Protein AF-Q8GP26-F1 (afdb_monomer_lite)

Foldseek 3Di:
DQDDDDDDDDDDPVQDDPVRDGDVVVVVVVVLVSVCVSLCVRCNPNSCVSCVVVVHHRDD

pLDDT: mean 94.01, std 6.08, range [58.34, 98.38]

Radius of gyration: 14.16 Å; chains: 1; bounding box: 35×15×38 Å

InterPro domains:
  IPR029069 HotDog domain superfamily [SSF54637] (3-58)

Sequence (60 aa):
MPKAVFVSRTILFGDCDPAGVVYTPRFSYFSVEAIYVALDEWLGTPGLRTLMGFEILPPV

Structure (mmCIF, N/CA/C/O backbone):
data_AF-Q8GP26-F1
#
_entry.id   AF-Q8GP26-F1
#
loop_
_atom_site.group_PDB
_atom_site.id
_atom_site.type_symbol
_atom_site.label_atom_id
_atom_site.label_alt_id
_atom_site.label_comp_id
_atom_site.label_asym_id
_atom_site.label_entity_id
_atom_site.label_seq_id
_atom_site.pdbx_PDB_ins_code
_atom_site.Cartn_x
_atom_site.Cartn_y
_atom_site.Cartn_z
_atom_site.occupancy
_atom_site.B_iso_or_equiv
_atom_site.auth_seq_id
_atom_site.auth_comp_id
_atom_site.auth_asym_id
_atom_site.auth_atom_id
_atom_site.pdbx_PDB_model_num
ATOM 1 N N . MET A 1 1 ? -23.188 -8.946 5.338 1.00 58.34 1 MET A N 1
ATOM 2 C CA . MET A 1 1 ? -21.856 -8.925 4.694 1.00 58.34 1 MET A CA 1
ATOM 3 C C . MET A 1 1 ? -21.244 -7.556 4.935 1.00 58.34 1 MET A C 1
ATOM 5 O O . MET A 1 1 ? -22.010 -6.596 4.884 1.00 58.34 1 MET A O 1
ATOM 9 N N . PRO A 1 2 ? -19.939 -7.444 5.239 1.00 77.69 2 PRO A N 1
ATOM 10 C CA . PRO A 1 2 ? -19.288 -6.138 5.301 1.00 77.69 2 PRO A CA 1
ATOM 11 C C . PRO A 1 2 ? -19.437 -5.421 3.952 1.00 77.69 2 PRO A C 1
ATOM 13 O O . PRO A 1 2 ? -19.427 -6.058 2.896 1.00 77.69 2 PRO A O 1
ATOM 16 N N . LYS A 1 3 ? -19.645 -4.102 3.991 1.00 90.62 3 LYS A N 1
ATO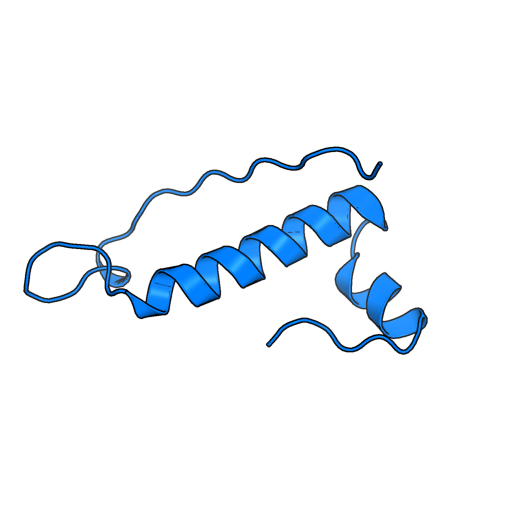M 17 C CA . LYS A 1 3 ? -19.778 -3.263 2.794 1.00 90.62 3 LYS A CA 1
ATOM 18 C C . LYS A 1 3 ? -18.473 -3.328 1.998 1.00 90.62 3 LYS A C 1
ATOM 20 O O . LYS A 1 3 ? -17.408 -3.129 2.575 1.00 90.62 3 LYS A O 1
ATOM 25 N N . ALA A 1 4 ? -18.554 -3.599 0.696 1.00 94.81 4 ALA A N 1
ATOM 26 C CA . ALA A 1 4 ? -17.376 -3.601 -0.167 1.00 94.81 4 ALA A CA 1
ATOM 27 C C . ALA A 1 4 ? -16.720 -2.211 -0.185 1.00 94.81 4 ALA A C 1
ATOM 29 O O . ALA A 1 4 ? -17.409 -1.200 -0.337 1.00 94.81 4 ALA A O 1
ATOM 30 N N . VAL A 1 5 ? -15.394 -2.182 -0.044 1.00 95.38 5 VAL A N 1
ATOM 31 C CA . VAL A 1 5 ? -14.577 -0.965 -0.083 1.00 95.38 5 VAL A CA 1
ATOM 32 C C . VAL A 1 5 ? -13.691 -1.035 -1.317 1.00 95.38 5 VAL A C 1
ATOM 34 O O . VAL A 1 5 ? -12.980 -2.017 -1.520 1.00 95.38 5 VAL A O 1
ATOM 37 N N . PHE A 1 6 ? -13.756 -0.004 -2.154 1.00 95.88 6 PHE A N 1
ATOM 38 C CA . PHE A 1 6 ? -12.962 0.103 -3.374 1.00 95.88 6 PHE A CA 1
ATOM 39 C C . PHE A 1 6 ? -11.911 1.192 -3.187 1.00 95.88 6 PHE A C 1
ATOM 41 O O . PHE A 1 6 ? -12.248 2.331 -2.872 1.00 95.88 6 PHE A O 1
ATOM 48 N N . VAL A 1 7 ? -10.643 0.841 -3.398 1.00 96.00 7 VAL A N 1
ATOM 49 C CA . VAL A 1 7 ? -9.503 1.757 -3.279 1.00 96.00 7 VAL A CA 1
ATOM 50 C C . VAL A 1 7 ? -8.865 1.914 -4.652 1.00 96.00 7 VAL A C 1
ATOM 52 O O . VAL A 1 7 ? -8.690 0.942 -5.383 1.00 96.00 7 VAL A O 1
ATOM 55 N N . SER A 1 8 ? -8.540 3.148 -5.026 1.00 96.38 8 SER A N 1
ATOM 56 C CA . SER A 1 8 ? -7.835 3.470 -6.269 1.00 96.38 8 SER A CA 1
ATOM 57 C C . SER A 1 8 ? -6.552 4.216 -5.944 1.00 96.38 8 SER A C 1
ATOM 59 O O . SER A 1 8 ? -6.533 5.058 -5.048 1.00 96.38 8 SER A O 1
ATOM 61 N N . ARG A 1 9 ? -5.481 3.915 -6.682 1.00 94.12 9 ARG A N 1
ATOM 62 C CA . ARG A 1 9 ? -4.194 4.600 -6.556 1.00 94.12 9 ARG A CA 1
ATOM 63 C C . ARG A 1 9 ? -3.552 4.819 -7.915 1.00 94.12 9 ARG A C 1
ATOM 65 O O . ARG A 1 9 ? -3.757 4.037 -8.841 1.00 94.12 9 ARG A O 1
ATOM 72 N N . THR A 1 10 ? -2.717 5.843 -7.991 1.00 97.12 10 THR A N 1
ATOM 73 C CA . THR A 1 10 ? -1.806 6.048 -9.117 1.00 97.12 10 THR A CA 1
ATOM 74 C C . THR A 1 10 ? -0.551 5.209 -8.896 1.00 97.12 10 THR A C 1
ATOM 76 O O . THR A 1 10 ? 0.026 5.229 -7.808 1.00 97.12 10 THR A O 1
ATOM 79 N N . ILE A 1 11 ? -0.129 4.466 -9.919 1.00 97.62 11 ILE A N 1
ATOM 80 C CA . ILE A 1 11 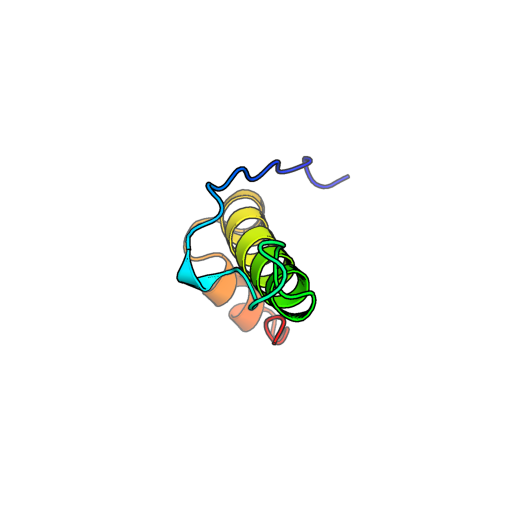? 1.168 3.782 -9.919 1.00 97.62 11 ILE A CA 1
ATOM 81 C C . ILE A 1 11 ? 2.262 4.825 -10.138 1.00 97.62 11 ILE A C 1
ATOM 83 O O . ILE A 1 11 ? 2.199 5.601 -11.094 1.00 97.62 11 ILE A O 1
ATOM 87 N N . LEU A 1 12 ? 3.242 4.861 -9.238 1.00 97.38 12 LEU A N 1
ATOM 88 C CA . LEU A 1 12 ? 4.357 5.802 -9.299 1.00 97.38 12 LEU A CA 1
ATOM 89 C C . LEU A 1 12 ? 5.596 5.134 -9.897 1.00 97.38 12 LEU A C 1
ATOM 91 O O . LEU A 1 12 ? 5.722 3.916 -9.884 1.00 97.38 12 LEU A O 1
ATOM 95 N N . PHE A 1 13 ? 6.557 5.936 -10.363 1.00 97.69 13 PHE A N 1
ATOM 96 C CA . PHE A 1 13 ? 7.808 5.426 -10.941 1.00 97.69 13 PHE A CA 1
ATOM 97 C C . PHE A 1 13 ? 8.545 4.448 -10.007 1.00 97.69 13 PHE A C 1
ATOM 99 O O . PHE A 1 13 ? 9.049 3.427 -10.457 1.00 97.69 13 PHE A O 1
ATOM 106 N N . GLY A 1 14 ? 8.551 4.720 -8.696 1.00 96.62 14 GLY A N 1
ATOM 107 C CA . GLY A 1 14 ? 9.177 3.849 -7.694 1.00 96.62 14 GLY A CA 1
ATOM 108 C C . GLY A 1 14 ? 8.425 2.545 -7.399 1.00 96.62 14 GLY A C 1
ATOM 109 O O . GLY A 1 14 ? 8.956 1.698 -6.688 1.00 96.62 14 GLY A O 1
ATOM 110 N N . ASP A 1 15 ? 7.206 2.369 -7.920 1.00 97.88 15 ASP A N 1
ATOM 111 C CA . ASP A 1 15 ? 6.479 1.098 -7.844 1.00 97.88 15 ASP A CA 1
ATOM 112 C C . ASP A 1 15 ? 6.902 0.125 -8.969 1.00 97.88 15 ASP A C 1
ATOM 114 O O . ASP A 1 15 ? 6.502 -1.042 -8.954 1.00 97.88 15 ASP A O 1
ATOM 118 N N . CYS A 1 16 ? 7.686 0.591 -9.946 1.00 98.25 16 CYS A N 1
ATOM 119 C CA . CYS A 1 16 ? 8.059 -0.168 -11.137 1.00 98.25 16 CYS A CA 1
ATOM 120 C C . CYS A 1 16 ? 9.482 -0.743 -11.070 1.00 98.25 16 CYS A C 1
ATOM 122 O O . CYS A 1 16 ? 10.336 -0.259 -10.327 1.00 98.25 16 CYS A O 1
ATOM 124 N N . ASP A 1 17 ? 9.737 -1.769 -11.883 1.00 97.94 17 ASP A N 1
ATOM 125 C CA . ASP A 1 17 ? 11.060 -2.369 -12.090 1.00 97.94 17 ASP A CA 1
ATOM 126 C C . ASP A 1 17 ? 11.682 -1.950 -13.451 1.00 97.94 17 ASP A C 1
ATOM 128 O O . ASP A 1 17 ? 11.058 -1.203 -14.217 1.00 97.94 17 ASP A O 1
ATOM 132 N N . PRO A 1 18 ? 12.914 -2.390 -13.793 1.00 98.31 18 PRO A N 1
ATOM 133 C CA . PRO A 1 18 ? 13.559 -2.032 -15.061 1.00 98.31 18 PRO A CA 1
ATOM 134 C C . PRO A 1 18 ? 12.820 -2.466 -16.336 1.00 98.31 18 PRO A C 1
ATOM 136 O O . PRO A 1 18 ? 13.135 -1.947 -17.406 1.00 98.31 18 PRO A O 1
ATOM 139 N N . ALA A 1 19 ? 11.855 -3.389 -16.261 1.00 97.94 19 ALA A N 1
ATOM 140 C CA . ALA A 1 19 ? 11.023 -3.765 -17.404 1.00 97.94 19 ALA A CA 1
ATOM 141 C C . ALA A 1 19 ? 9.879 -2.762 -17.656 1.00 97.94 19 ALA A C 1
ATOM 143 O O . ALA A 1 19 ? 9.133 -2.912 -18.623 1.00 97.94 19 ALA A O 1
ATOM 144 N N . GLY A 1 20 ? 9.742 -1.728 -16.816 1.00 97.50 20 GLY A N 1
ATOM 145 C CA . GLY A 1 20 ? 8.728 -0.684 -16.968 1.00 97.50 20 GLY A CA 1
ATOM 146 C C . GLY A 1 20 ? 7.330 -1.116 -16.524 1.00 97.50 20 GLY A C 1
ATOM 147 O O . GLY A 1 20 ? 6.346 -0.471 -16.884 1.00 97.50 20 GLY A O 1
ATOM 148 N N . VAL A 1 21 ? 7.234 -2.196 -15.747 1.00 98.12 21 VAL A N 1
ATOM 149 C CA . VAL A 1 21 ? 5.987 -2.706 -15.164 1.00 98.12 21 VAL A CA 1
ATOM 150 C C . VAL A 1 21 ? 6.047 -2.630 -13.644 1.00 98.12 21 VAL A C 1
ATOM 152 O O . VAL A 1 21 ? 7.116 -2.449 -13.065 1.00 98.12 21 VAL A O 1
ATOM 155 N N . VAL A 1 22 ? 4.893 -2.767 -12.986 1.00 98.38 22 VAL A N 1
ATOM 156 C CA . VAL A 1 22 ? 4.829 -2.807 -11.520 1.00 98.38 22 VAL A CA 1
ATOM 157 C C . VAL A 1 22 ? 5.644 -3.990 -11.015 1.00 98.38 22 VAL A C 1
ATOM 159 O O . VAL A 1 22 ? 5.394 -5.132 -11.404 1.00 98.38 22 VAL A O 1
ATOM 162 N N . TYR A 1 23 ? 6.571 -3.720 -10.101 1.00 98.12 23 TYR A N 1
ATOM 163 C CA . TYR A 1 23 ? 7.332 -4.764 -9.438 1.00 98.12 23 TYR A CA 1
ATOM 164 C C . TYR A 1 23 ? 6.379 -5.618 -8.597 1.00 98.12 23 TYR A C 1
ATOM 166 O O . TYR A 1 23 ? 5.762 -5.109 -7.661 1.00 98.12 23 TYR A O 1
ATOM 174 N N . THR A 1 24 ? 6.245 -6.909 -8.910 1.00 97.44 24 THR A N 1
ATOM 175 C CA . THR A 1 24 ? 5.191 -7.781 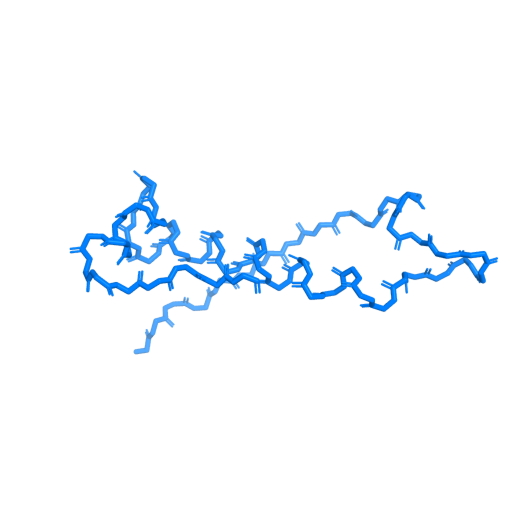-8.354 1.00 97.44 24 THR A CA 1
ATOM 176 C C .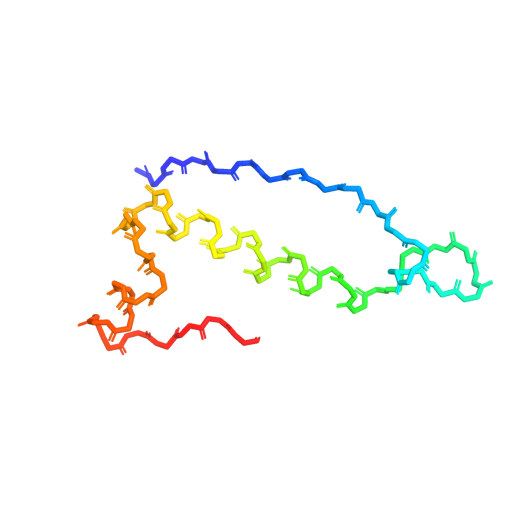 THR A 1 24 ? 5.005 -7.688 -6.828 1.00 97.44 24 THR A C 1
ATOM 178 O O . THR A 1 24 ? 3.861 -7.584 -6.384 1.00 97.44 24 THR A O 1
ATOM 181 N N . PRO A 1 25 ? 6.061 -7.638 -5.992 1.00 96.12 25 PRO A N 1
ATOM 182 C CA . PRO A 1 25 ? 5.905 -7.460 -4.545 1.00 96.12 25 PRO A CA 1
ATOM 183 C C . PRO A 1 25 ? 5.169 -6.185 -4.107 1.00 96.12 25 PRO A C 1
ATOM 185 O O . PRO A 1 25 ? 4.625 -6.153 -3.004 1.00 96.12 25 PRO A O 1
ATOM 188 N N . ARG A 1 26 ? 5.087 -5.142 -4.945 1.00 96.50 26 ARG A N 1
ATOM 189 C CA . ARG A 1 26 ? 4.301 -3.931 -4.650 1.00 96.50 26 ARG A CA 1
ATOM 190 C C . ARG A 1 26 ? 2.815 -4.218 -4.471 1.00 96.50 26 ARG A C 1
ATOM 192 O O . ARG A 1 26 ? 2.198 -3.588 -3.616 1.00 96.50 26 ARG A O 1
ATOM 199 N N . PHE A 1 27 ? 2.259 -5.211 -5.165 1.00 96.44 27 PHE A N 1
ATOM 200 C CA . PHE A 1 27 ? 0.848 -5.574 -5.007 1.00 96.44 27 PHE A CA 1
ATOM 201 C C . PHE A 1 27 ? 0.503 -6.080 -3.598 1.00 96.44 27 PHE A C 1
ATOM 203 O O . PHE A 1 27 ? -0.605 -5.825 -3.120 1.00 96.44 27 PHE A O 1
ATOM 210 N N . SER A 1 28 ? 1.442 -6.720 -2.890 1.00 95.31 28 SER A N 1
ATOM 211 C CA . SER A 1 28 ? 1.232 -7.115 -1.489 1.00 95.31 28 SER A CA 1
ATOM 212 C C . SER A 1 28 ? 1.064 -5.889 -0.590 1.00 95.31 28 SER A C 1
ATOM 214 O O . SER A 1 28 ? 0.110 -5.817 0.180 1.00 95.31 28 SER A O 1
ATOM 216 N N . TYR A 1 29 ? 1.915 -4.872 -0.758 1.00 94.50 29 TYR A N 1
ATOM 217 C CA . TYR A 1 29 ? 1.779 -3.609 -0.028 1.00 94.50 29 TYR A CA 1
ATOM 218 C C . TYR A 1 29 ? 0.474 -2.884 -0.369 1.00 94.50 29 TYR A C 1
ATOM 220 O O . TYR A 1 29 ? -0.204 -2.409 0.535 1.00 94.50 29 TYR A O 1
ATOM 228 N N . PHE A 1 30 ? 0.073 -2.856 -1.646 1.00 96.06 30 PHE A N 1
ATOM 229 C CA . PHE A 1 30 ? -1.208 -2.261 -2.051 1.00 96.06 30 PHE A CA 1
ATOM 230 C C . PHE A 1 30 ? -2.399 -2.959 -1.385 1.00 96.06 30 PHE A C 1
ATOM 232 O O . PHE A 1 30 ? -3.374 -2.307 -1.019 1.00 96.06 30 PHE A O 1
ATOM 239 N N . SER A 1 31 ? -2.312 -4.278 -1.202 1.00 95.06 31 SER A N 1
ATOM 240 C CA . SER A 1 31 ? -3.342 -5.059 -0.515 1.00 95.06 31 SER A CA 1
ATOM 241 C C . SER A 1 31 ? -3.423 -4.688 0.968 1.00 95.06 31 SER A C 1
ATOM 243 O O . SER A 1 31 ? -4.519 -4.465 1.474 1.00 95.06 31 SER A O 1
ATOM 245 N N . VAL A 1 32 ? -2.280 -4.552 1.651 1.00 95.31 32 VAL A N 1
ATOM 246 C CA . VAL A 1 32 ? -2.222 -4.117 3.061 1.00 95.31 32 VAL A CA 1
ATOM 247 C C . VAL A 1 32 ? -2.758 -2.690 3.225 1.00 95.31 32 VAL A C 1
ATOM 249 O O . VAL A 1 32 ? -3.602 -2.447 4.086 1.00 95.31 32 VAL A O 1
ATOM 252 N N . GLU A 1 33 ? -2.350 -1.762 2.355 1.00 94.19 33 GLU A N 1
ATOM 253 C CA . GLU A 1 33 ? -2.866 -0.386 2.327 1.00 94.19 33 GLU A CA 1
ATOM 254 C C . GLU A 1 33 ? -4.395 -0.360 2.130 1.00 94.19 33 GLU A C 1
ATOM 256 O O . GLU A 1 33 ? -5.102 0.358 2.840 1.00 94.19 33 GLU A O 1
ATOM 261 N N . ALA A 1 34 ? -4.928 -1.177 1.214 1.00 95.81 34 ALA A N 1
ATOM 262 C CA . ALA A 1 34 ? -6.368 -1.277 0.984 1.00 95.81 34 ALA A CA 1
ATOM 263 C C . ALA A 1 34 ? -7.118 -1.867 2.189 1.00 95.81 34 ALA A C 1
ATOM 265 O O . ALA A 1 34 ? -8.221 -1.413 2.503 1.00 95.81 34 ALA A O 1
ATOM 266 N N . ILE A 1 35 ? -6.522 -2.834 2.896 1.00 94.88 35 ILE A N 1
ATOM 267 C CA . ILE A 1 35 ? -7.092 -3.371 4.138 1.00 94.88 35 ILE A CA 1
ATOM 268 C C . ILE A 1 35 ? -7.159 -2.279 5.209 1.00 94.88 35 ILE A C 1
ATOM 270 O O . ILE A 1 35 ? -8.176 -2.182 5.890 1.00 94.88 35 ILE A O 1
ATOM 274 N N . TYR A 1 36 ? -6.145 -1.421 5.341 1.00 94.75 36 TYR A N 1
ATOM 275 C CA . TYR A 1 36 ? -6.187 -0.318 6.309 1.00 94.75 36 TYR A CA 1
ATOM 276 C C . TYR A 1 36 ? -7.339 0.655 6.035 1.00 94.75 36 TYR A C 1
ATOM 278 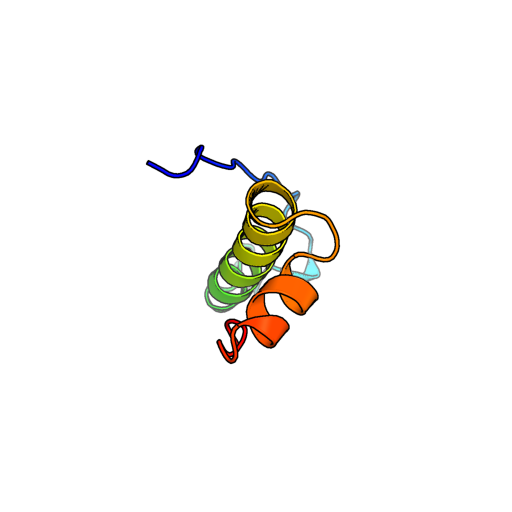O O . TYR A 1 36 ? -8.073 0.997 6.961 1.00 94.75 36 TYR A O 1
ATOM 286 N N . VAL A 1 37 ? -7.573 1.008 4.768 1.00 95.50 37 VAL A N 1
ATOM 287 C CA . VAL A 1 37 ? -8.733 1.830 4.373 1.00 95.50 37 VAL A CA 1
ATOM 288 C C . VAL A 1 37 ? -10.054 1.122 4.694 1.00 95.50 37 VAL A C 1
ATOM 290 O O . VAL A 1 37 ? -10.989 1.744 5.195 1.00 95.50 37 VAL A O 1
ATOM 293 N N . ALA A 1 38 ? -10.142 -0.186 4.441 1.0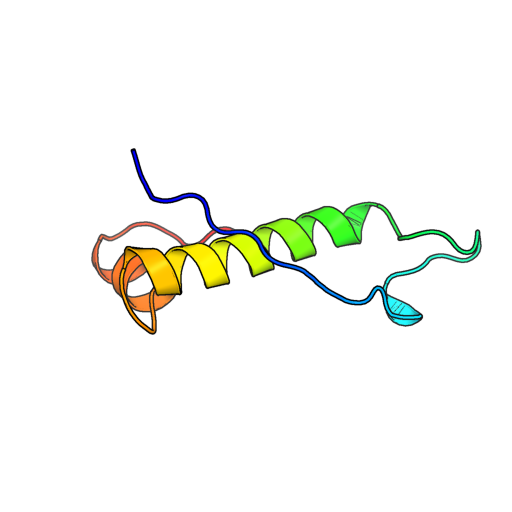0 94.88 38 ALA A N 1
ATOM 294 C CA . ALA A 1 38 ? -11.340 -0.955 4.760 1.00 94.88 38 ALA A CA 1
ATOM 295 C C . ALA A 1 38 ? -11.601 -1.034 6.273 1.00 94.88 38 ALA A C 1
ATOM 297 O O . ALA A 1 38 ? -12.750 -0.935 6.700 1.00 94.88 38 ALA A O 1
ATOM 298 N N . LEU A 1 39 ? -10.552 -1.164 7.092 1.00 94.62 39 LEU A N 1
ATOM 299 C CA . LEU A 1 39 ? -10.671 -1.154 8.550 1.00 94.62 39 LEU A CA 1
ATOM 300 C C . LEU A 1 39 ? -11.161 0.201 9.066 1.00 94.62 39 LEU A C 1
ATOM 302 O O . LEU A 1 39 ? -12.002 0.217 9.961 1.00 94.62 39 LEU A O 1
ATOM 306 N N . ASP A 1 40 ? -10.693 1.316 8.502 1.00 95.31 40 ASP A N 1
ATOM 307 C CA . ASP A 1 40 ? -11.200 2.647 8.858 1.00 95.31 40 ASP A CA 1
ATOM 308 C C . ASP A 1 40 ? -12.701 2.793 8.541 1.00 95.31 40 ASP A C 1
ATOM 310 O O . ASP A 1 40 ? -13.450 3.312 9.369 1.00 95.31 40 ASP A O 1
ATOM 314 N N . GLU A 1 41 ? -13.164 2.286 7.393 1.00 95.06 41 GLU A N 1
ATOM 315 C CA . GLU A 1 41 ? -14.590 2.307 7.014 1.00 95.06 41 GLU A CA 1
ATOM 316 C C . GLU A 1 41 ? -15.441 1.368 7.893 1.00 95.06 41 GLU A C 1
ATOM 318 O O . GLU A 1 41 ? -16.575 1.697 8.241 1.00 95.06 41 GLU A O 1
ATOM 323 N N . TRP A 1 42 ? -14.930 0.184 8.249 1.00 94.25 42 TRP A N 1
ATOM 324 C CA . TRP A 1 42 ? -15.701 -0.827 8.984 1.00 94.25 42 TRP A CA 1
ATOM 325 C C . TRP A 1 42 ? -15.688 -0.645 10.503 1.00 94.25 42 TRP A C 1
ATOM 327 O O . TRP A 1 42 ? -16.670 -0.997 11.158 1.00 94.25 42 TRP A O 1
ATOM 337 N N . LEU A 1 43 ? -14.588 -0.144 11.067 1.00 94.19 43 LEU A N 1
ATOM 338 C CA . LEU A 1 43 ? -14.356 -0.061 12.514 1.00 94.19 43 LEU A CA 1
ATOM 339 C C . LEU A 1 43 ? -14.251 1.384 13.033 1.00 94.19 43 LEU A C 1
ATOM 341 O O . LEU A 1 43 ? -14.087 1.584 14.239 1.00 94.19 43 LEU A O 1
ATOM 345 N N . GLY A 1 44 ? -14.362 2.378 12.144 1.00 92.69 44 GLY A N 1
ATOM 346 C CA . GLY A 1 44 ? -14.173 3.796 12.450 1.00 92.69 44 GLY A CA 1
ATOM 347 C C . GLY A 1 44 ? -12.697 4.182 12.548 1.00 92.69 44 GLY A C 1
ATOM 348 O O . GLY A 1 44 ? -11.840 3.342 12.791 1.00 92.69 44 GLY A O 1
ATOM 349 N N . THR A 1 45 ? -12.377 5.464 12.375 1.00 92.19 45 THR A N 1
ATOM 350 C CA . THR A 1 45 ? -10.984 5.936 12.337 1.00 92.19 45 THR A CA 1
ATOM 351 C C . THR A 1 45 ? -10.446 6.241 13.745 1.00 92.19 45 THR A C 1
ATOM 353 O O . THR A 1 45 ? -11.059 7.045 14.454 1.00 92.19 45 THR A O 1
ATOM 356 N N . PRO A 1 46 ? -9.283 5.692 14.165 1.00 92.19 46 PRO A N 1
ATOM 357 C CA . PRO A 1 46 ? -8.375 4.818 13.410 1.00 92.19 46 PRO A CA 1
ATOM 358 C C . PRO A 1 46 ? -8.706 3.320 13.570 1.00 92.19 46 PRO A C 1
ATOM 360 O O . PRO A 1 46 ? -8.521 2.744 14.647 1.00 92.19 46 PRO A O 1
ATOM 363 N N . GLY A 1 47 ? -9.104 2.662 12.482 1.00 94.25 47 GLY A N 1
ATOM 364 C CA . GLY A 1 47 ? -9.675 1.311 12.479 1.00 94.25 47 GLY A CA 1
ATOM 365 C C . GLY A 1 47 ? -8.666 0.230 12.828 1.00 94.25 47 GLY A C 1
ATOM 366 O O . GLY A 1 47 ? -9.002 -0.748 13.493 1.00 94.25 47 GLY A O 1
ATOM 367 N N . LEU A 1 48 ? -7.395 0.452 12.484 1.00 93.56 48 LEU A N 1
ATOM 368 C CA . LEU A 1 48 ? -6.289 -0.411 12.900 1.00 93.56 48 LEU A CA 1
ATOM 369 C C . LEU A 1 48 ? -6.168 -0.489 14.429 1.00 93.56 48 LEU A C 1
ATOM 371 O O . LEU A 1 48 ? -5.948 -1.561 14.990 1.00 93.56 48 LEU A O 1
ATOM 375 N N . ARG A 1 49 ? -6.351 0.644 15.119 1.00 94.19 49 ARG A N 1
ATOM 376 C CA . ARG A 1 49 ? -6.301 0.697 16.585 1.00 94.19 49 ARG A CA 1
ATOM 377 C C . ARG A 1 49 ? -7.502 -0.015 17.195 1.00 94.19 49 ARG A C 1
ATOM 379 O O . ARG A 1 49 ? -7.341 -0.704 18.199 1.00 94.19 49 ARG A O 1
ATOM 386 N N . THR A 1 50 ? -8.675 0.127 16.582 1.00 95.44 50 THR A N 1
ATOM 387 C CA . THR A 1 50 ? -9.880 -0.606 16.986 1.00 95.44 50 THR A CA 1
ATOM 388 C C . THR A 1 50 ? -9.677 -2.115 16.846 1.00 95.44 50 THR A C 1
ATOM 390 O O . THR A 1 50 ? -9.963 -2.849 17.786 1.00 95.44 50 THR A O 1
ATOM 393 N N . LEU A 1 51 ? -9.095 -2.575 15.730 1.00 95.06 51 LEU A N 1
ATOM 394 C CA . LEU A 1 51 ? -8.770 -3.986 15.494 1.00 95.06 51 LEU A CA 1
ATOM 395 C C . LEU A 1 51 ? -7.837 -4.556 16.576 1.00 95.06 51 LEU A C 1
ATOM 397 O O . LEU A 1 51 ? -8.117 -5.612 17.139 1.00 95.06 51 LEU A O 1
ATOM 401 N N . MET A 1 52 ? -6.766 -3.832 16.909 1.00 94.75 52 MET A N 1
ATOM 402 C CA . MET A 1 52 ? -5.833 -4.236 17.968 1.00 94.75 52 MET A CA 1
ATOM 403 C C . MET A 1 52 ? -6.487 -4.265 19.357 1.00 94.75 52 MET A C 1
ATOM 405 O O . MET A 1 52 ? -6.085 -5.058 20.203 1.00 94.75 52 MET A O 1
ATOM 409 N N . GLY A 1 53 ? -7.508 -3.434 19.593 1.00 96.00 53 GLY A N 1
ATOM 410 C CA . GLY A 1 53 ? -8.324 -3.477 20.810 1.00 96.00 53 GLY A CA 1
ATOM 411 C C . GLY A 1 53 ? -9.152 -4.759 20.952 1.00 96.00 53 GLY A C 1
ATOM 412 O O . GLY A 1 53 ? -9.558 -5.091 22.062 1.00 96.00 53 GLY A O 1
ATOM 413 N N . PHE A 1 54 ? -9.358 -5.498 19.858 1.00 94.81 54 PHE A N 1
ATOM 414 C CA . PHE A 1 54 ? -9.946 -6.841 19.858 1.00 94.81 54 PHE A CA 1
ATOM 415 C C . PHE A 1 54 ? -8.901 -7.958 19.983 1.00 94.81 54 PHE A C 1
ATOM 417 O O . PHE A 1 54 ? -9.234 -9.118 19.765 1.00 94.81 54 PHE A O 1
ATOM 424 N N . GLU A 1 55 ? -7.641 -7.621 20.281 1.00 96.06 55 GLU A N 1
ATOM 425 C CA . GLU A 1 55 ? -6.514 -8.564 20.347 1.00 96.06 55 GLU A CA 1
ATOM 426 C C . GLU A 1 55 ? -6.227 -9.277 19.011 1.00 96.06 55 GLU A C 1
ATOM 428 O O . GLU A 1 55 ? -5.603 -10.338 18.965 1.00 96.06 55 GLU A O 1
ATOM 433 N N . ILE A 1 56 ? -6.644 -8.667 17.896 1.00 93.81 56 ILE A N 1
ATOM 434 C CA . ILE A 1 56 ? -6.354 -9.139 16.541 1.00 93.81 56 ILE A CA 1
ATOM 435 C C . ILE A 1 56 ? -5.147 -8.371 16.003 1.00 93.81 56 ILE A C 1
ATOM 437 O O . ILE A 1 56 ? -5.126 -7.138 15.983 1.00 93.81 56 ILE A O 1
ATOM 441 N N . LEU A 1 57 ? -4.133 -9.107 15.546 1.00 91.50 57 LEU A N 1
ATOM 442 C CA . LEU A 1 57 ? -2.944 -8.511 14.949 1.00 91.50 57 LEU A CA 1
ATOM 443 C C . LEU A 1 57 ? -3.262 -7.911 13.570 1.00 91.50 57 LEU A C 1
ATOM 445 O O . LEU A 1 57 ? -4.003 -8.520 12.792 1.00 91.50 57 LEU A O 1
ATOM 449 N N . PRO A 1 58 ? -2.702 -6.733 13.249 1.00 86.00 58 PRO A N 1
ATOM 450 C CA . PRO A 1 58 ? -2.864 -6.140 11.933 1.00 86.00 58 PRO A CA 1
ATOM 451 C C . PRO A 1 58 ? -2.159 -6.986 10.860 1.00 86.00 58 PRO A C 1
ATOM 453 O O . PRO A 1 58 ? -1.182 -7.675 11.170 1.00 86.00 58 PRO A O 1
ATOM 456 N N . PRO A 1 59 ? -2.622 -6.938 9.599 1.00 84.69 59 PRO A N 1
ATOM 457 C CA . PRO A 1 59 ? -1.901 -7.562 8.495 1.00 84.69 59 PRO A CA 1
ATOM 458 C C . PRO A 1 59 ? -0.506 -6.934 8.346 1.00 84.69 59 PRO A C 1
ATOM 460 O O . PRO A 1 59 ? -0.360 -5.719 8.487 1.00 84.69 59 PRO A O 1
ATOM 463 N N . VAL A 1 60 ? 0.499 -7.770 8.065 1.00 78.94 60 VAL A N 1
ATOM 464 C CA . VAL A 1 60 ? 1.912 -7.393 7.865 1.00 78.94 60 VAL A CA 1
ATOM 465 C C . VAL A 1 60 ? 2.398 -7.745 6.470 1.00 78.94 60 VAL A C 1
ATOM 467 O O . VAL A 1 60 ? 1.916 -8.762 5.920 1.00 78.94 60 VAL A O 1
#

Organism: Pseudomonas fluorescens (NCBI:txid294)

Secondary structure (DSSP, 8-state):
-PPP-----PPPGGGB-TTSSB-TTHHHHHHHHHHHHHHHHHH-SSHHHHHHHTTPPPP-